Protein AF-A0A2V2CMA3-F1 (afdb_monomer_lite)

pLDDT: mean 91.29, std 12.71, range [35.97, 98.69]

Structure (mmCIF, N/CA/C/O backbone):
data_AF-A0A2V2CMA3-F1
#
_entry.id   AF-A0A2V2CMA3-F1
#
loop_
_atom_site.group_PDB
_atom_site.id
_atom_site.type_symbol
_atom_site.label_atom_id
_atom_site.label_alt_id
_atom_site.label_comp_id
_atom_site.label_asym_id
_atom_site.label_entity_id
_atom_site.label_seq_id
_atom_site.pdbx_PDB_ins_code
_atom_site.Cartn_x
_atom_site.Cartn_y
_atom_site.Cartn_z
_atom_site.occupancy
_atom_site.B_iso_or_equiv
_atom_site.auth_seq_id
_atom_site.auth_comp_id
_atom_site.auth_asym_id
_atom_site.auth_atom_id
_atom_site.pdbx_PDB_model_num
ATOM 1 N N . MET A 1 1 ? 13.079 9.917 -18.002 1.00 59.91 1 MET A N 1
ATOM 2 C CA . MET A 1 1 ? 12.848 8.793 -17.070 1.00 59.91 1 MET A CA 1
ATOM 3 C C . MET A 1 1 ? 13.489 7.551 -17.640 1.00 59.91 1 MET A C 1
ATOM 5 O O . MET A 1 1 ? 13.169 7.196 -18.772 1.00 59.91 1 MET A O 1
ATOM 9 N N . ASP A 1 2 ? 14.393 6.969 -16.861 1.00 85.50 2 ASP A N 1
ATOM 10 C CA . ASP A 1 2 ? 15.091 5.716 -17.139 1.00 85.50 2 ASP A CA 1
ATOM 11 C C . ASP A 1 2 ? 14.110 4.570 -17.484 1.00 85.50 2 ASP A C 1
ATOM 13 O O . ASP A 1 2 ? 12.994 4.502 -16.957 1.00 85.50 2 ASP A O 1
ATOM 17 N N . ALA A 1 3 ? 14.497 3.700 -18.421 1.00 89.69 3 ALA A N 1
ATOM 18 C CA . ALA A 1 3 ? 13.660 2.609 -18.916 1.00 89.69 3 ALA A CA 1
ATOM 19 C C . ALA A 1 3 ? 13.357 1.574 -17.821 1.00 89.69 3 ALA A C 1
ATOM 21 O O . ALA A 1 3 ? 12.251 1.026 -17.794 1.00 89.69 3 ALA A O 1
ATOM 22 N N . ALA A 1 4 ? 14.296 1.351 -16.895 1.00 91.94 4 ALA A N 1
ATOM 23 C CA . ALA A 1 4 ? 14.094 0.445 -15.770 1.00 91.94 4 ALA A CA 1
ATOM 24 C C . ALA A 1 4 ? 13.038 0.989 -14.794 1.00 91.94 4 ALA A C 1
ATOM 26 O O . ALA A 1 4 ? 12.126 0.255 -14.411 1.00 91.94 4 ALA A O 1
ATOM 27 N N . LEU A 1 5 ? 13.074 2.291 -14.484 1.00 93.94 5 LEU A N 1
ATOM 28 C CA . LEU A 1 5 ? 12.071 2.937 -13.626 1.00 93.94 5 LEU A CA 1
ATOM 29 C C . LEU A 1 5 ? 10.654 2.886 -14.214 1.00 93.94 5 LEU A C 1
ATOM 31 O O . LEU A 1 5 ? 9.715 2.540 -13.500 1.00 93.94 5 LEU A O 1
ATOM 35 N N . LYS A 1 6 ? 10.485 3.143 -15.520 1.00 94.56 6 LYS A N 1
ATOM 36 C CA . LYS A 1 6 ? 9.168 3.010 -16.189 1.00 94.56 6 LYS A CA 1
ATOM 37 C C . LYS A 1 6 ? 8.606 1.594 -16.098 1.00 94.56 6 LYS A C 1
ATOM 39 O O . LYS A 1 6 ? 7.398 1.371 -16.096 1.00 94.56 6 LYS A O 1
ATOM 44 N N . LEU A 1 7 ? 9.489 0.610 -16.096 1.00 93.31 7 LEU A N 1
ATOM 45 C CA . LEU A 1 7 ? 9.102 -0.781 -16.019 1.00 93.31 7 LEU A CA 1
ATOM 46 C C . LEU A 1 7 ? 8.792 -1.195 -14.578 1.00 93.31 7 LEU A C 1
ATOM 48 O O . LEU A 1 7 ? 7.821 -1.919 -14.363 1.00 93.31 7 LEU A O 1
ATOM 52 N N . ALA A 1 8 ? 9.533 -0.675 -13.599 1.00 95.69 8 ALA A N 1
ATOM 53 C CA . ALA A 1 8 ? 9.187 -0.817 -12.190 1.00 95.69 8 ALA A CA 1
ATOM 54 C C . ALA A 1 8 ? 7.796 -0.238 -11.893 1.00 95.69 8 ALA A C 1
ATOM 56 O O . ALA A 1 8 ? 6.985 -0.906 -11.258 1.00 95.69 8 ALA A O 1
ATOM 57 N N . GLU A 1 9 ? 7.475 0.937 -12.442 1.00 96.19 9 GLU A N 1
ATOM 58 C CA . GLU A 1 9 ? 6.148 1.556 -12.344 1.00 96.19 9 GLU A CA 1
ATOM 59 C C . GLU A 1 9 ? 5.036 0.627 -12.856 1.00 96.19 9 GLU A C 1
ATOM 61 O O . GLU A 1 9 ? 4.064 0.369 -12.146 1.00 96.19 9 GLU A O 1
ATOM 66 N N . ARG A 1 10 ? 5.208 0.031 -14.045 1.00 96.81 10 ARG A N 1
ATOM 67 C CA . ARG A 1 10 ? 4.241 -0.932 -14.608 1.00 96.81 10 ARG A CA 1
ATOM 68 C C . ARG A 1 10 ? 4.086 -2.190 -13.754 1.00 96.81 10 ARG A C 1
ATOM 70 O O . ARG A 1 10 ? 2.974 -2.681 -13.579 1.00 96.81 10 ARG A O 1
ATOM 77 N N . VAL A 1 11 ? 5.190 -2.722 -13.231 1.00 97.06 11 VAL A N 1
ATOM 78 C CA . VAL A 1 11 ? 5.167 -3.912 -12.365 1.00 97.06 11 VAL A CA 1
ATOM 79 C C . VAL A 1 11 ? 4.456 -3.607 -11.047 1.00 97.06 11 VAL A C 1
ATOM 81 O O . VAL A 1 11 ? 3.652 -4.419 -10.596 1.00 97.06 11 VAL A O 1
ATOM 84 N N . ILE A 1 12 ? 4.707 -2.443 -10.447 1.00 97.69 12 ILE A N 1
ATOM 85 C CA . ILE A 1 12 ? 4.024 -2.003 -9.225 1.00 97.69 12 ILE A CA 1
ATOM 86 C C . ILE A 1 12 ? 2.529 -1.809 -9.486 1.00 97.69 12 ILE A C 1
ATOM 88 O O . ILE A 1 12 ? 1.720 -2.296 -8.703 1.00 97.69 12 ILE A O 1
ATOM 92 N N . ALA A 1 13 ? 2.147 -1.198 -10.611 1.00 97.69 13 ALA A N 1
ATOM 93 C CA . ALA A 1 13 ? 0.742 -1.066 -10.992 1.00 97.69 13 ALA A CA 1
ATOM 94 C C . ALA A 1 13 ? 0.045 -2.436 -11.108 1.00 97.69 13 ALA A C 1
ATOM 96 O O . ALA A 1 13 ? -1.044 -2.621 -10.569 1.00 97.69 13 ALA A O 1
ATOM 97 N N . TYR A 1 14 ? 0.695 -3.427 -11.729 1.00 97.94 14 TYR A N 1
ATOM 98 C CA . TYR A 1 14 ? 0.174 -4.797 -11.782 1.00 97.94 14 TYR A CA 1
ATOM 99 C C . TYR A 1 14 ? 0.050 -5.431 -10.388 1.00 97.94 14 TYR A C 1
ATOM 101 O O . TYR A 1 14 ? -0.976 -6.034 -10.075 1.00 97.94 14 TYR A O 1
ATOM 109 N N . LYS A 1 15 ? 1.065 -5.265 -9.528 1.00 98.12 15 LYS A N 1
ATOM 110 C CA . LYS A 1 15 ? 1.030 -5.752 -8.140 1.00 98.12 15 LYS A CA 1
ATOM 111 C C . LYS A 1 15 ? -0.106 -5.109 -7.336 1.00 98.12 15 LYS A C 1
ATOM 113 O O . LYS A 1 15 ? -0.766 -5.817 -6.588 1.00 98.12 15 LYS A O 1
ATOM 118 N N . ASN A 1 16 ? -0.388 -3.820 -7.533 1.00 98.44 16 ASN A N 1
ATOM 119 C CA . ASN A 1 16 ? -1.513 -3.138 -6.886 1.00 98.44 16 ASN A CA 1
ATOM 120 C C . ASN A 1 16 ? -2.865 -3.733 -7.305 1.00 98.44 16 ASN A C 1
ATOM 122 O O . ASN A 1 16 ? -3.715 -3.975 -6.455 1.00 98.44 16 ASN A O 1
ATOM 126 N N . VAL A 1 17 ? -3.058 -4.025 -8.597 1.00 98.19 17 VAL A N 1
ATOM 127 C CA . VAL A 1 17 ? -4.288 -4.681 -9.080 1.00 98.19 17 VAL A CA 1
ATOM 128 C C . VAL A 1 17 ? -4.416 -6.097 -8.517 1.00 98.19 17 VAL A C 1
ATOM 130 O O . VAL A 1 17 ? -5.487 -6.484 -8.056 1.00 98.19 17 VAL A O 1
ATOM 133 N N . ARG A 1 18 ? -3.321 -6.867 -8.514 1.00 98.38 18 ARG A N 1
ATOM 134 C CA . ARG A 1 18 ? -3.282 -8.211 -7.918 1.00 98.38 18 ARG A CA 1
ATOM 135 C C . ARG A 1 18 ? -3.641 -8.189 -6.439 1.00 98.38 18 ARG A C 1
ATOM 137 O O . ARG A 1 18 ? -4.470 -8.990 -6.025 1.00 98.38 18 ARG A O 1
ATOM 144 N N . PHE A 1 19 ? -3.086 -7.237 -5.693 1.00 98.56 19 PHE A N 1
ATOM 145 C CA . PHE A 1 19 ? -3.380 -7.058 -4.279 1.00 98.56 19 PHE A CA 1
ATOM 146 C C . PHE A 1 19 ? -4.878 -6.854 -4.036 1.00 98.56 19 PHE 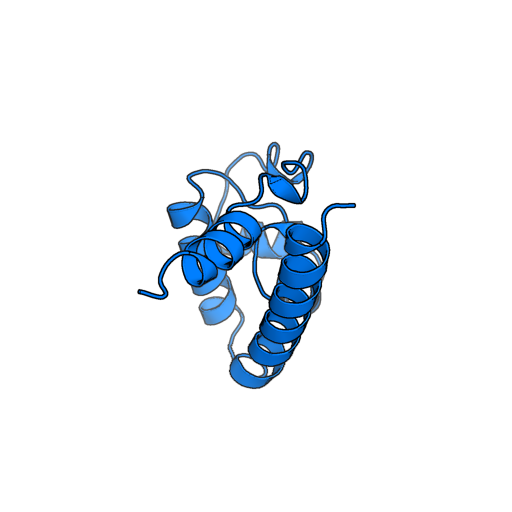A C 1
ATOM 148 O O . PHE A 1 19 ? -5.451 -7.515 -3.181 1.00 98.56 19 PHE A O 1
ATOM 155 N N . ILE A 1 20 ? -5.544 -6.006 -4.830 1.00 98.44 20 ILE A N 1
ATOM 156 C CA . ILE A 1 20 ? -6.996 -5.800 -4.706 1.00 98.44 20 ILE A CA 1
ATOM 157 C C . ILE A 1 20 ? -7.746 -7.121 -4.878 1.00 98.44 20 ILE A C 1
ATOM 159 O O . ILE A 1 20 ? -8.610 -7.436 -4.072 1.00 98.44 20 ILE A O 1
ATOM 163 N N . ILE A 1 21 ? -7.416 -7.906 -5.906 1.00 98.25 21 ILE A N 1
ATOM 164 C CA . ILE A 1 21 ? -8.108 -9.172 -6.190 1.00 98.25 21 ILE A CA 1
ATOM 165 C C . ILE A 1 21 ? -7.899 -10.184 -5.055 1.00 98.25 21 ILE A C 1
ATOM 167 O O . ILE A 1 21 ? -8.845 -10.870 -4.664 1.00 98.25 21 ILE A O 1
ATOM 171 N N . GLU A 1 22 ? -6.673 -10.278 -4.539 1.00 98.38 22 GLU A N 1
ATOM 172 C CA . GLU A 1 22 ? -6.276 -11.238 -3.503 1.00 98.38 22 GLU A CA 1
ATOM 173 C C . GLU A 1 22 ? -6.845 -10.873 -2.123 1.00 98.38 22 GLU A C 1
ATOM 175 O O . GLU A 1 22 ? -7.263 -11.763 -1.389 1.00 98.38 22 GLU A O 1
ATOM 180 N N . HIS A 1 23 ? -6.941 -9.578 -1.812 1.00 98.12 23 HIS A N 1
ATOM 181 C CA . HIS A 1 23 ? -7.332 -9.064 -0.496 1.00 98.12 23 HIS A CA 1
ATOM 182 C C . HIS A 1 23 ? -8.737 -8.434 -0.472 1.00 98.12 23 HIS A C 1
ATOM 184 O O . HIS A 1 23 ? -9.120 -7.796 0.510 1.00 98.12 23 HIS A O 1
ATOM 190 N N . GLN A 1 24 ? -9.543 -8.597 -1.531 1.00 97.62 24 GLN A N 1
ATOM 191 C CA . GLN A 1 24 ? -10.864 -7.950 -1.621 1.00 97.62 24 GLN A CA 1
ATOM 192 C C . GLN A 1 24 ? -11.814 -8.318 -0.473 1.00 97.62 24 GLN A C 1
ATOM 194 O O . GLN A 1 24 ? -12.653 -7.509 -0.081 1.00 97.62 24 GLN A O 1
ATOM 199 N N . ASN A 1 25 ? -11.655 -9.525 0.073 1.00 98.00 25 ASN A N 1
ATOM 200 C CA . ASN A 1 25 ? -12.480 -10.073 1.147 1.00 98.00 25 ASN A CA 1
ATOM 201 C C . ASN A 1 25 ? -11.785 -10.035 2.514 1.00 98.00 25 ASN A C 1
ATOM 203 O O . ASN A 1 25 ? -12.358 -10.511 3.492 1.00 98.00 25 ASN A O 1
ATOM 207 N N . ASP A 1 26 ? -10.575 -9.478 2.594 1.00 98.56 26 ASP A N 1
ATOM 208 C CA . ASP A 1 26 ? -9.860 -9.367 3.861 1.00 98.56 26 ASP A CA 1
ATOM 209 C C . ASP A 1 26 ? -10.609 -8.436 4.814 1.00 98.56 26 ASP A C 1
ATOM 211 O O . ASP A 1 26 ? -11.209 -7.432 4.406 1.00 98.56 26 ASP A O 1
ATOM 215 N N . THR A 1 27 ? -10.562 -8.757 6.103 1.00 98.50 27 THR A N 1
ATOM 216 C CA . THR A 1 27 ? -11.064 -7.885 7.163 1.00 98.50 27 THR A CA 1
ATOM 217 C C . THR A 1 27 ? -10.135 -6.690 7.371 1.00 98.50 27 THR A C 1
ATOM 219 O O . THR A 1 27 ? -8.971 -6.690 6.964 1.00 98.50 27 THR A O 1
ATOM 222 N N . LEU A 1 28 ? -10.632 -5.656 8.057 1.00 98.44 28 LEU A N 1
ATOM 223 C CA . LEU A 1 28 ? -9.791 -4.521 8.444 1.00 98.44 28 LEU A CA 1
ATOM 224 C C . LEU A 1 28 ? -8.620 -4.963 9.338 1.00 98.44 28 LEU A C 1
ATOM 226 O O . LEU A 1 28 ? -7.525 -4.426 9.201 1.00 98.44 28 LEU A O 1
ATOM 230 N N . ASP A 1 29 ? -8.789 -5.981 10.181 1.00 98.38 29 ASP A N 1
ATOM 231 C CA . ASP A 1 29 ? -7.700 -6.505 11.017 1.00 98.38 29 ASP A CA 1
ATOM 232 C C . ASP A 1 29 ? -6.602 -7.171 10.178 1.00 98.38 29 ASP A C 1
ATOM 234 O O . ASP A 1 29 ? -5.415 -6.951 10.421 1.00 98.38 29 ASP A O 1
ATOM 238 N N . GLN A 1 30 ? -6.975 -7.930 9.141 1.00 98.69 30 GLN A N 1
ATOM 239 C CA . GLN A 1 30 ? -6.013 -8.543 8.219 1.00 98.69 30 GLN A CA 1
ATOM 240 C C . GLN A 1 30 ? -5.240 -7.484 7.424 1.00 98.69 30 GLN A C 1
ATOM 242 O O . GLN A 1 30 ? -4.014 -7.557 7.323 1.00 98.69 30 GLN A O 1
ATOM 247 N N . LEU A 1 31 ? -5.932 -6.453 6.929 1.00 98.62 31 LEU A N 1
ATOM 248 C CA . LEU A 1 31 ? -5.293 -5.327 6.242 1.00 98.62 31 LEU A CA 1
ATOM 249 C C . LEU A 1 31 ? -4.398 -4.507 7.187 1.00 98.62 31 LEU A C 1
ATOM 251 O O . LEU A 1 31 ? -3.329 -4.053 6.779 1.00 98.62 31 LEU A O 1
ATOM 255 N N . SER A 1 32 ? -4.789 -4.363 8.456 1.00 98.31 32 SER A N 1
ATOM 256 C CA . SER A 1 32 ? -3.970 -3.712 9.489 1.00 98.31 32 SER A CA 1
ATOM 257 C C . SER A 1 32 ? -2.700 -4.507 9.775 1.00 98.31 32 SER A C 1
ATOM 259 O O . SER A 1 32 ? -1.622 -3.927 9.856 1.00 98.31 32 SER A O 1
ATOM 261 N N . ALA A 1 33 ? -2.801 -5.836 9.871 1.00 98.50 33 ALA A N 1
ATOM 262 C CA . ALA A 1 33 ? -1.651 -6.714 10.065 1.00 98.50 33 ALA A CA 1
ATOM 263 C C . ALA A 1 33 ? -0.687 -6.676 8.867 1.00 98.50 33 ALA A C 1
ATOM 265 O O . ALA A 1 33 ? 0.530 -6.633 9.054 1.00 98.50 33 ALA A O 1
ATOM 266 N N . TYR A 1 34 ? -1.216 -6.634 7.639 1.00 98.44 34 TYR A N 1
A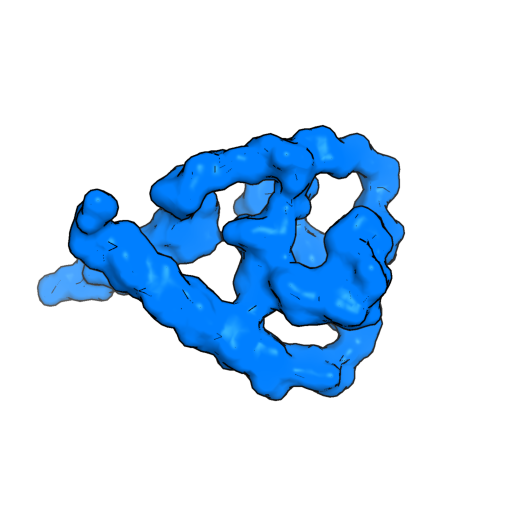TOM 267 C CA . TYR A 1 34 ? -0.408 -6.419 6.438 1.00 98.44 34 TYR A CA 1
ATOM 268 C C . TYR A 1 34 ? 0.345 -5.082 6.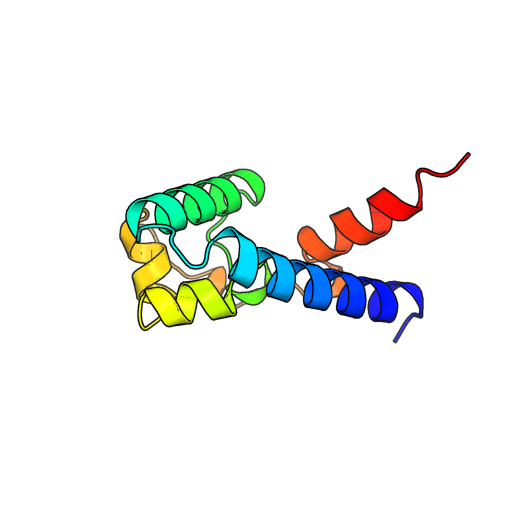496 1.00 98.44 34 TYR A C 1
ATOM 270 O O . TYR A 1 34 ? 1.559 -5.044 6.293 1.00 98.44 34 TYR A O 1
ATOM 278 N N . LEU A 1 35 ? -0.353 -3.993 6.833 1.00 97.31 35 LEU A N 1
ATOM 279 C CA . LEU A 1 35 ? 0.249 -2.664 6.902 1.00 97.31 35 LEU A CA 1
ATOM 280 C C . LEU A 1 35 ? 1.282 -2.543 8.038 1.00 97.31 35 LEU A C 1
ATOM 282 O O . LEU A 1 35 ? 2.314 -1.896 7.851 1.00 97.31 35 LEU A O 1
ATOM 286 N N . ALA A 1 36 ? 1.052 -3.210 9.173 1.00 97.69 36 ALA A N 1
ATOM 287 C CA . ALA A 1 36 ? 2.020 -3.322 10.262 1.00 97.69 36 ALA A CA 1
ATOM 288 C C . ALA A 1 36 ? 3.308 -4.014 9.802 1.00 97.69 36 ALA A C 1
ATOM 290 O O . ALA A 1 36 ? 4.398 -3.485 10.008 1.00 97.69 36 ALA A O 1
ATOM 291 N N . LYS A 1 37 ? 3.190 -5.128 9.071 1.00 98.12 37 LYS A N 1
ATOM 292 C CA . LYS A 1 37 ? 4.347 -5.815 8.488 1.00 98.12 37 LYS A CA 1
ATOM 293 C C . LYS A 1 37 ? 5.121 -4.915 7.516 1.00 98.12 37 LYS A C 1
ATOM 295 O O . LYS A 1 37 ? 6.347 -4.901 7.547 1.00 98.12 37 LYS A O 1
ATOM 300 N N . CYS A 1 38 ? 4.430 -4.131 6.685 1.00 97.12 38 CYS A N 1
ATOM 301 C CA . CYS A 1 38 ? 5.093 -3.155 5.817 1.00 97.12 38 CYS A CA 1
ATOM 302 C C . CYS A 1 38 ? 5.856 -2.091 6.619 1.00 97.12 38 CYS A C 1
ATOM 304 O O . CYS A 1 38 ? 6.964 -1.727 6.236 1.00 97.12 38 CYS A O 1
ATOM 306 N N . MET A 1 39 ? 5.288 -1.596 7.726 1.00 95.06 39 MET A N 1
ATOM 307 C CA . MET A 1 39 ? 5.975 -0.651 8.615 1.00 95.06 39 MET A CA 1
ATOM 308 C C . MET A 1 39 ? 7.252 -1.265 9.202 1.00 95.06 39 MET A C 1
ATOM 310 O O . MET A 1 39 ? 8.288 -0.602 9.198 1.00 95.06 39 MET A O 1
ATOM 314 N N . ASP A 1 40 ? 7.196 -2.522 9.648 1.00 95.88 40 ASP A N 1
ATOM 315 C CA . ASP A 1 40 ? 8.356 -3.237 10.193 1.00 95.88 40 ASP A CA 1
ATOM 316 C C . ASP A 1 40 ? 9.459 -3.418 9.137 1.00 95.88 40 ASP A C 1
ATOM 318 O O . ASP A 1 40 ? 10.629 -3.147 9.405 1.00 95.88 40 ASP A O 1
ATOM 322 N N . GLU A 1 41 ? 9.095 -3.805 7.910 1.00 95.81 41 GLU A N 1
ATOM 323 C CA . GLU A 1 41 ? 10.037 -3.966 6.790 1.00 95.81 41 GLU A CA 1
ATOM 324 C C . GLU A 1 41 ? 10.677 -2.643 6.343 1.00 95.81 41 GLU A C 1
ATOM 326 O O . GLU A 1 41 ? 11.804 -2.627 5.842 1.00 95.81 41 GLU A O 1
ATOM 331 N N . LEU A 1 42 ? 9.956 -1.533 6.503 1.00 93.69 42 LEU A N 1
ATOM 332 C CA . LEU A 1 42 ? 10.418 -0.194 6.153 1.00 93.69 42 LEU A CA 1
ATOM 333 C C . LEU A 1 42 ? 11.156 0.504 7.307 1.00 93.69 42 LEU A C 1
ATOM 335 O O . LEU A 1 42 ? 11.851 1.488 7.065 1.00 93.69 42 LEU A O 1
ATOM 339 N N . GLY A 1 43 ? 10.980 0.063 8.555 1.00 92.75 43 GLY A N 1
ATOM 340 C CA . GLY A 1 43 ? 11.567 0.679 9.752 1.00 92.75 43 GLY A CA 1
ATOM 341 C C . GLY A 1 43 ? 11.011 2.067 10.111 1.00 92.75 43 GLY A C 1
ATOM 342 O O . GLY A 1 43 ? 11.575 2.761 10.956 1.00 92.75 43 GLY A O 1
ATOM 343 N N . HIS A 1 44 ? 9.926 2.503 9.466 1.00 91.94 44 HIS A N 1
ATOM 344 C CA . HIS A 1 44 ? 9.285 3.802 9.687 1.00 91.94 44 HIS A CA 1
ATOM 345 C C . HIS A 1 44 ? 7.827 3.775 9.217 1.00 91.94 44 HIS A C 1
ATOM 347 O O . HIS A 1 44 ? 7.409 2.860 8.509 1.00 91.94 44 HIS A O 1
ATOM 353 N N . ALA A 1 45 ? 7.040 4.784 9.609 1.00 93.06 45 ALA A N 1
ATOM 354 C CA . ALA A 1 45 ? 5.636 4.838 9.222 1.00 93.06 45 ALA A CA 1
ATOM 355 C C . ALA A 1 45 ? 5.495 5.043 7.706 1.00 93.06 45 ALA A C 1
ATOM 357 O O . ALA A 1 45 ? 5.957 6.079 7.209 1.00 93.06 45 ALA A O 1
ATOM 358 N N . PRO A 1 46 ? 4.847 4.104 6.993 1.00 94.62 46 PRO A N 1
ATOM 359 C CA . PRO A 1 46 ? 4.825 4.119 5.543 1.00 94.62 46 PRO A CA 1
ATOM 360 C C . PRO A 1 46 ? 3.971 5.262 5.007 1.00 94.62 46 PRO A C 1
ATOM 362 O O . PRO A 1 46 ? 2.882 5.562 5.517 1.00 94.62 46 PRO A O 1
ATOM 365 N N . ALA A 1 47 ? 4.422 5.865 3.913 1.00 95.12 47 ALA A N 1
ATOM 366 C CA . ALA A 1 47 ? 3.521 6.576 3.027 1.00 95.12 47 ALA A CA 1
ATOM 367 C C . ALA A 1 47 ? 2.706 5.587 2.184 1.00 95.12 47 ALA A C 1
ATOM 369 O O . ALA A 1 47 ? 3.167 4.500 1.837 1.00 95.12 47 ALA A O 1
ATOM 370 N N . LYS A 1 48 ? 1.509 6.008 1.765 1.00 95.19 48 LYS A N 1
ATOM 371 C CA . LYS A 1 48 ? 0.618 5.213 0.906 1.00 95.19 48 LYS A CA 1
ATOM 372 C C . LYS A 1 48 ? 1.324 4.641 -0.328 1.00 95.19 48 LYS A C 1
ATOM 374 O O . LYS A 1 48 ? 1.102 3.501 -0.711 1.00 95.19 48 LYS A O 1
ATOM 379 N N . CYS A 1 49 ? 2.195 5.435 -0.945 1.00 95.44 49 CYS A N 1
ATOM 380 C CA . CYS A 1 49 ? 2.896 5.084 -2.177 1.00 95.44 49 CYS A CA 1
ATOM 381 C C . CYS A 1 49 ? 4.118 4.168 -1.984 1.00 95.44 49 CYS A C 1
ATOM 383 O O . CYS A 1 49 ? 4.779 3.836 -2.970 1.00 95.44 49 CYS A O 1
ATOM 385 N N . GLU A 1 50 ? 4.425 3.784 -0.745 1.00 96.44 50 GLU A N 1
ATOM 386 C CA . GLU A 1 50 ? 5.466 2.814 -0.389 1.00 96.44 50 GLU A CA 1
ATOM 387 C C . GLU A 1 50 ? 4.896 1.417 -0.124 1.00 96.44 50 GLU A C 1
ATOM 389 O O . GLU A 1 50 ? 5.658 0.472 0.053 1.00 96.44 50 GLU A O 1
ATOM 394 N N . VAL A 1 51 ? 3.567 1.273 -0.118 1.00 97.69 51 VAL A N 1
ATOM 395 C CA . VAL A 1 51 ? 2.860 0.025 0.188 1.00 97.69 51 VAL A CA 1
ATOM 396 C C . VAL A 1 51 ? 2.115 -0.452 -1.056 1.00 97.69 51 VAL A C 1
ATOM 398 O O . VAL A 1 51 ? 1.372 0.305 -1.686 1.00 97.69 51 VAL A O 1
ATOM 401 N N . ILE A 1 52 ? 2.293 -1.726 -1.415 1.00 98.50 52 ILE A N 1
ATOM 402 C CA . ILE A 1 52 ? 1.499 -2.342 -2.483 1.00 98.50 52 ILE A CA 1
ATOM 403 C C . ILE A 1 52 ? 0.040 -2.414 -2.027 1.00 98.50 52 ILE A C 1
ATOM 40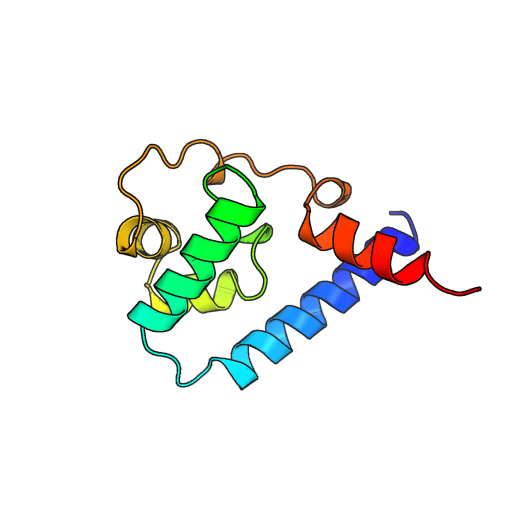5 O O . ILE A 1 52 ? -0.258 -2.857 -0.926 1.00 98.50 52 ILE A O 1
ATOM 409 N N . GLY A 1 53 ? -0.875 -1.940 -2.869 1.00 98.19 53 GLY A N 1
ATOM 410 C CA . GLY A 1 53 ? -2.286 -1.823 -2.509 1.00 98.19 53 GLY A CA 1
ATOM 411 C C . GLY A 1 53 ? -2.611 -0.627 -1.613 1.00 98.19 53 GLY A C 1
ATOM 412 O O . GLY A 1 53 ? -3.732 -0.549 -1.121 1.00 98.19 53 GLY A O 1
ATOM 413 N N . GLY A 1 54 ? -1.688 0.324 -1.421 1.00 97.88 54 GLY A N 1
ATOM 414 C CA . GLY A 1 54 ? -1.900 1.486 -0.553 1.00 97.88 54 GLY A CA 1
ATOM 415 C C . GLY A 1 54 ? -3.189 2.269 -0.845 1.00 97.88 54 GLY A C 1
ATOM 416 O O . GLY A 1 54 ? -3.909 2.612 0.088 1.00 97.88 54 GLY A O 1
ATOM 417 N N . ASP A 1 55 ? -3.535 2.494 -2.119 1.00 97.94 55 ASP A N 1
ATOM 418 C CA . ASP A 1 55 ? -4.800 3.150 -2.502 1.00 97.94 55 ASP A CA 1
ATOM 419 C C . ASP A 1 55 ? -6.038 2.336 -2.102 1.00 97.94 55 ASP A C 1
ATOM 421 O O . ASP A 1 55 ? -7.043 2.893 -1.667 1.00 97.94 55 ASP A O 1
ATOM 425 N N . TYR A 1 56 ? -5.964 1.009 -2.209 1.00 98.50 56 TYR A N 1
ATOM 426 C CA . TYR A 1 56 ? -7.055 0.130 -1.802 1.00 98.50 56 TYR A CA 1
ATOM 427 C C . TYR A 1 56 ? -7.213 0.086 -0.282 1.00 98.50 56 TYR A C 1
ATOM 429 O O . TYR A 1 56 ? -8.329 0.127 0.227 1.00 98.50 56 TYR A O 1
ATOM 437 N N . ILE A 1 57 ? -6.102 0.048 0.451 1.00 98.44 57 ILE A N 1
ATOM 438 C CA . ILE A 1 57 ? -6.115 0.104 1.913 1.00 98.44 57 ILE A CA 1
ATOM 439 C C . ILE A 1 57 ? -6.686 1.447 2.376 1.00 98.44 57 ILE A C 1
ATOM 441 O O . ILE A 1 57 ? -7.573 1.461 3.220 1.00 98.44 57 ILE A O 1
ATOM 445 N N . GLU A 1 58 ? -6.259 2.569 1.790 1.00 98.00 58 GLU A N 1
ATOM 446 C CA . GLU A 1 58 ? -6.863 3.877 2.074 1.00 98.00 58 GLU A CA 1
ATOM 447 C C . GLU A 1 58 ? -8.377 3.859 1.840 1.00 98.00 58 GLU A C 1
ATOM 449 O O . GLU A 1 58 ? -9.126 4.294 2.711 1.00 98.00 58 GLU A O 1
ATOM 454 N N . TYR A 1 59 ? -8.826 3.295 0.716 1.00 98.19 59 TYR A N 1
ATOM 455 C CA . TYR A 1 59 ? -10.248 3.140 0.418 1.00 98.19 59 TYR A CA 1
ATOM 456 C C . TYR A 1 59 ? -10.991 2.308 1.478 1.00 98.19 59 TYR A C 1
ATOM 458 O O . TYR A 1 59 ? -12.084 2.683 1.887 1.00 98.19 59 TYR A O 1
ATOM 466 N N . ARG A 1 60 ? -10.407 1.204 1.965 1.00 98.44 60 ARG A N 1
ATOM 467 C CA . ARG A 1 60 ? -11.034 0.337 2.982 1.00 98.44 60 ARG A CA 1
ATOM 468 C C . ARG A 1 60 ? -11.140 0.989 4.368 1.00 98.44 60 ARG A C 1
ATOM 470 O O . ARG A 1 60 ? -12.003 0.579 5.137 1.00 98.44 60 ARG A O 1
ATOM 477 N N . PHE A 1 61 ? -10.284 1.962 4.683 1.00 98.25 61 PHE A N 1
ATOM 478 C CA . PHE A 1 61 ? -10.229 2.656 5.981 1.00 98.25 61 PHE A CA 1
ATOM 479 C C . PHE A 1 61 ? -10.740 4.109 5.934 1.00 98.25 61 PHE A C 1
ATOM 481 O O . PHE A 1 61 ? -10.567 4.853 6.905 1.00 98.25 61 PHE A O 1
ATOM 488 N N . ASP A 1 62 ? -11.311 4.544 4.809 1.00 97.81 62 ASP A N 1
ATOM 489 C CA . ASP A 1 62 ? -11.719 5.924 4.483 1.00 97.81 62 ASP A CA 1
ATOM 490 C C . ASP A 1 62 ? -10.590 6.974 4.437 1.00 97.81 62 ASP A C 1
ATOM 492 O O . ASP A 1 62 ? -10.766 8.058 3.880 1.00 97.81 62 ASP A O 1
ATOM 496 N N . SER A 1 63 ? -9.419 6.699 5.018 1.00 96.06 63 SER A N 1
ATOM 497 C CA . SER A 1 63 ? -8.221 7.531 4.888 1.00 96.06 63 SER A CA 1
ATOM 498 C C . SER A 1 63 ? -6.948 6.757 5.237 1.00 96.06 63 SER A C 1
ATOM 500 O O . SER A 1 63 ? -6.958 5.859 6.083 1.00 96.06 63 SER A O 1
ATOM 502 N N . TRP A 1 64 ? -5.806 7.167 4.671 1.00 95.94 64 TRP A N 1
ATOM 503 C CA . TRP A 1 64 ? -4.506 6.603 5.058 1.00 95.94 64 TRP A CA 1
ATOM 504 C C . TRP A 1 64 ? -4.172 6.820 6.542 1.00 95.94 64 TRP A C 1
ATOM 506 O O . TRP A 1 64 ? -3.537 5.981 7.179 1.00 95.94 64 TRP A O 1
ATOM 516 N N . VAL A 1 65 ? -4.618 7.940 7.123 1.00 93.94 65 VAL A N 1
ATOM 517 C CA . VAL A 1 65 ? -4.409 8.220 8.551 1.00 93.94 65 VAL A CA 1
ATOM 518 C C . VAL A 1 65 ? -5.153 7.199 9.408 1.00 93.94 65 VAL A C 1
ATOM 520 O O . VAL A 1 65 ? -4.556 6.666 10.339 1.00 93.94 65 VAL A O 1
ATOM 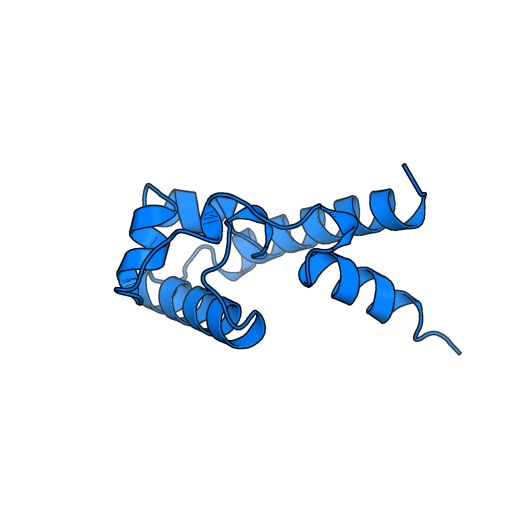523 N N . ASN A 1 66 ? -6.407 6.878 9.081 1.00 95.81 66 ASN A N 1
ATOM 524 C CA . ASN A 1 66 ? -7.167 5.844 9.788 1.00 95.81 66 ASN A CA 1
ATOM 525 C C . ASN A 1 66 ? -6.516 4.464 9.650 1.00 95.81 66 ASN A C 1
ATOM 527 O O . ASN A 1 66 ? -6.420 3.746 10.642 1.00 95.81 66 ASN A O 1
ATOM 531 N N . ALA A 1 67 ? -6.009 4.128 8.458 1.00 96.94 67 ALA A N 1
ATOM 532 C CA . ALA A 1 67 ? -5.286 2.877 8.231 1.00 96.94 67 ALA A CA 1
ATOM 533 C C . ALA A 1 67 ? -4.031 2.759 9.113 1.00 96.94 67 ALA A C 1
ATOM 535 O O . ALA A 1 67 ? -3.786 1.714 9.698 1.00 96.94 67 ALA A O 1
ATOM 536 N N . LEU A 1 68 ? -3.247 3.831 9.277 1.00 95.31 68 LEU A N 1
ATOM 537 C CA . LEU A 1 68 ? -2.105 3.814 10.201 1.00 95.31 68 LEU A CA 1
ATOM 538 C C . LEU A 1 68 ? -2.545 3.736 11.670 1.00 95.31 68 LEU A C 1
ATOM 540 O O . LEU A 1 68 ? -1.894 3.083 12.483 1.00 95.31 68 LEU A O 1
ATOM 544 N N . ARG A 1 69 ? -3.652 4.397 12.025 1.00 94.88 69 ARG A N 1
ATOM 545 C CA . ARG A 1 69 ? -4.184 4.416 13.397 1.00 94.88 69 ARG A CA 1
ATOM 546 C C . ARG A 1 69 ? -4.795 3.092 13.841 1.00 94.88 69 ARG A C 1
ATOM 548 O O . ARG A 1 69 ? -4.977 2.920 15.042 1.00 94.88 69 ARG A O 1
ATOM 555 N N . SER A 1 70 ? -5.079 2.166 12.928 1.00 96.50 70 SER A N 1
ATOM 556 C CA . SER A 1 70 ? -5.619 0.855 13.297 1.00 96.50 70 SER A CA 1
ATOM 557 C C . SER A 1 70 ? -4.615 -0.025 14.049 1.00 96.50 70 SER A C 1
ATOM 559 O O . SER A 1 70 ? -5.026 -0.910 14.792 1.00 96.50 70 SER A O 1
ATOM 561 N N . PHE A 1 71 ? -3.310 0.231 13.902 1.00 94.75 71 PHE A N 1
ATOM 562 C CA . PHE A 1 71 ? -2.257 -0.551 14.559 1.00 94.75 71 PHE A CA 1
ATOM 563 C C . PHE A 1 71 ? -1.142 0.297 15.189 1.00 94.75 71 PHE A C 1
ATOM 565 O O . PHE A 1 71 ? -0.341 -0.229 15.962 1.00 94.75 71 PHE 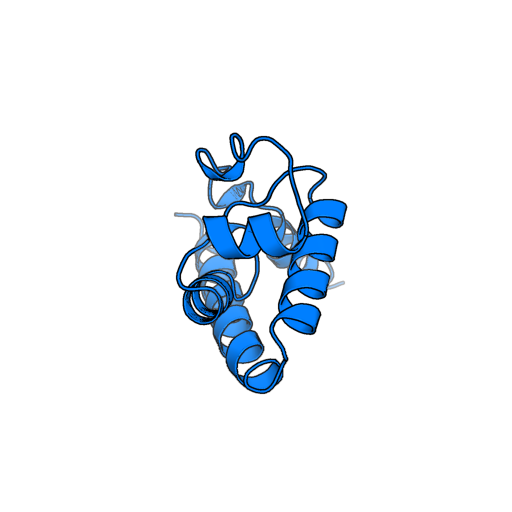A O 1
ATOM 572 N N . TRP A 1 72 ? -1.060 1.601 14.888 1.00 91.50 72 TRP A N 1
ATOM 573 C CA . TRP A 1 72 ? 0.058 2.438 15.317 1.00 91.50 72 TRP A CA 1
ATOM 574 C C . TRP A 1 72 ? -0.342 3.816 15.863 1.00 91.50 72 TRP A C 1
ATOM 576 O O . TRP A 1 72 ? -1.022 4.628 15.230 1.00 91.50 72 TRP A O 1
ATOM 586 N N . ASN A 1 73 ? 0.196 4.135 17.045 1.00 89.12 73 ASN A N 1
ATOM 587 C CA . ASN A 1 73 ? -0.107 5.366 17.782 1.00 89.12 73 ASN A CA 1
ATOM 588 C C . ASN A 1 73 ? 0.980 6.455 17.689 1.00 89.12 73 ASN A C 1
ATOM 590 O O . ASN A 1 73 ? 0.845 7.507 18.312 1.00 89.12 73 ASN A O 1
ATOM 594 N N . GLY A 1 74 ? 2.039 6.257 16.899 1.00 86.00 74 GLY A N 1
ATOM 595 C CA . GLY A 1 74 ? 3.137 7.224 16.768 1.00 86.00 74 GLY A CA 1
ATOM 596 C C . GLY A 1 74 ? 2.842 8.442 15.872 1.00 86.00 74 GLY A C 1
ATOM 597 O O . GLY A 1 74 ? 1.700 8.730 15.498 1.00 86.00 74 GLY A O 1
ATOM 598 N N . LYS A 1 75 ? 3.897 9.216 15.567 1.00 78.62 75 LYS A N 1
ATOM 599 C CA . LYS A 1 75 ? 3.835 10.442 14.746 1.00 78.62 75 LYS A CA 1
ATOM 600 C C . LYS A 1 75 ? 3.918 10.117 13.254 1.00 78.62 75 LYS A C 1
ATOM 602 O O . LYS A 1 75 ? 5.001 9.798 12.782 1.00 78.62 75 LYS A O 1
ATOM 607 N N . THR A 1 76 ? 2.854 10.337 12.483 1.00 69.19 76 THR A N 1
ATOM 608 C CA . THR A 1 76 ? 2.767 10.103 11.019 1.00 69.19 76 THR A CA 1
ATOM 609 C C . THR A 1 76 ? 3.611 11.081 10.163 1.00 69.19 76 THR A C 1
ATOM 611 O O . THR A 1 76 ? 3.174 11.533 9.109 1.00 69.19 76 THR A O 1
ATOM 614 N N . GLY A 1 77 ? 4.775 11.531 10.641 1.00 63.19 77 GLY A N 1
ATOM 615 C CA . GLY A 1 77 ? 5.581 12.568 9.984 1.00 63.19 77 GLY A CA 1
ATOM 616 C C . GLY A 1 77 ? 6.228 12.100 8.679 1.00 63.19 77 GLY A C 1
ATOM 617 O O . GLY A 1 77 ? 6.227 12.845 7.704 1.00 63.19 77 GLY A O 1
ATOM 618 N N . THR A 1 78 ? 6.720 10.859 8.638 1.00 61.12 78 THR A N 1
ATOM 619 C CA . THR A 1 78 ? 7.383 10.272 7.459 1.00 61.12 78 THR A CA 1
ATOM 620 C C . THR A 1 78 ? 6.410 9.992 6.320 1.00 61.12 78 THR A C 1
ATOM 622 O O . THR A 1 78 ? 6.734 10.250 5.167 1.00 61.12 78 THR A O 1
ATOM 625 N N . SER A 1 79 ? 5.167 9.611 6.631 1.00 67.38 79 SER A N 1
ATOM 626 C CA . SER A 1 79 ? 4.137 9.370 5.615 1.00 67.38 79 SER A CA 1
ATOM 627 C C . SER A 1 79 ? 3.762 10.623 4.808 1.00 67.38 79 SER A C 1
ATOM 629 O O . SER A 1 79 ? 3.115 10.505 3.770 1.00 67.38 79 SER A O 1
ATOM 631 N N . LYS A 1 80 ? 4.124 11.827 5.285 1.00 72.75 80 LYS A N 1
ATOM 632 C CA . LYS A 1 80 ? 3.874 13.101 4.588 1.00 72.75 80 LYS A CA 1
ATOM 633 C C . LYS A 1 80 ? 4.942 13.439 3.549 1.00 72.75 80 LYS A C 1
ATOM 635 O O . LYS A 1 80 ? 4.622 14.117 2.580 1.00 72.75 80 LYS A O 1
ATOM 640 N N . ASN A 1 81 ? 6.168 12.952 3.740 1.00 84.06 81 ASN A N 1
ATOM 641 C CA . ASN A 1 81 ? 7.309 13.218 2.866 1.00 84.06 81 ASN A CA 1
ATOM 642 C C . ASN A 1 81 ? 7.937 11.885 2.431 1.00 84.06 81 ASN A C 1
ATOM 644 O O . ASN A 1 81 ? 9.010 11.534 2.925 1.00 84.06 81 ASN A O 1
ATOM 648 N N . PRO A 1 82 ? 7.263 11.124 1.548 1.00 87.38 82 PRO A N 1
ATOM 649 C CA . PRO A 1 82 ? 7.810 9.872 1.052 1.00 87.38 82 PRO A CA 1
ATOM 650 C C . PRO A 1 82 ? 9.113 10.097 0.277 1.00 87.38 82 PRO A C 1
ATOM 652 O O . PRO A 1 82 ? 9.266 11.145 -0.365 1.00 87.38 82 PRO A O 1
ATOM 655 N N . PRO A 1 83 ? 10.005 9.095 0.239 1.00 90.88 83 PRO A N 1
ATOM 656 C CA . PRO A 1 83 ? 11.148 9.111 -0.659 1.00 90.88 83 PRO A CA 1
ATOM 657 C C . PRO A 1 83 ? 10.704 9.231 -2.124 1.00 90.88 83 PRO A C 1
ATOM 659 O O . PRO A 1 83 ? 9.554 8.928 -2.504 1.00 90.88 83 PRO A O 1
ATOM 662 N N . SER A 1 84 ? 11.635 9.680 -2.971 1.00 94.31 84 SER A N 1
ATOM 663 C CA . SER A 1 84 ? 11.387 9.763 -4.409 1.00 94.31 84 SER A CA 1
ATOM 664 C C . SER A 1 84 ? 11.021 8.383 -4.960 1.00 94.31 84 SER A C 1
ATOM 666 O O . SER A 1 84 ? 11.363 7.359 -4.373 1.00 94.31 84 SER A O 1
ATOM 668 N N . PHE A 1 85 ? 10.313 8.327 -6.093 1.00 94.31 85 PHE A N 1
ATOM 669 C CA . PHE A 1 85 ? 9.864 7.046 -6.650 1.00 94.31 85 PHE A CA 1
ATOM 670 C C . PHE A 1 85 ? 11.008 6.027 -6.772 1.00 94.31 85 PHE A C 1
ATOM 672 O O . PHE A 1 85 ? 10.845 4.891 -6.346 1.00 94.31 85 PHE A O 1
ATOM 679 N N . ALA A 1 86 ? 12.174 6.449 -7.267 1.00 94.31 86 ALA A N 1
ATOM 680 C CA . ALA A 1 86 ? 13.333 5.577 -7.437 1.00 94.31 86 ALA A CA 1
ATOM 681 C C . ALA A 1 86 ? 13.860 4.998 -6.115 1.00 94.31 86 ALA A C 1
ATOM 683 O O . ALA A 1 86 ? 14.335 3.871 -6.105 1.00 94.31 86 ALA A O 1
ATOM 684 N N . GLU A 1 87 ? 13.762 5.728 -5.006 1.00 94.44 87 GLU A N 1
ATOM 685 C CA . GLU A 1 87 ? 14.340 5.341 -3.710 1.00 94.44 87 GLU A CA 1
ATOM 686 C C . GLU A 1 87 ? 13.407 4.464 -2.867 1.00 94.44 87 GLU A C 1
ATOM 688 O O . GLU A 1 87 ? 13.823 3.907 -1.854 1.00 94.44 87 GLU A O 1
ATOM 693 N N . ARG A 1 88 ? 12.140 4.313 -3.268 1.00 95.44 88 ARG A N 1
ATOM 694 C CA . ARG A 1 88 ? 11.178 3.490 -2.527 1.00 95.44 88 ARG A CA 1
ATOM 695 C C . ARG A 1 88 ? 11.613 2.034 -2.527 1.00 95.44 88 ARG A C 1
ATOM 697 O O . ARG A 1 88 ? 11.910 1.470 -3.583 1.00 95.44 88 ARG A O 1
ATOM 704 N N . LYS A 1 89 ? 11.515 1.386 -1.364 1.00 95.31 89 LYS A N 1
ATOM 705 C CA . LYS A 1 89 ? 11.842 -0.036 -1.204 1.00 95.31 89 LYS A CA 1
ATOM 706 C C . LYS A 1 89 ? 11.127 -0.923 -2.228 1.00 95.31 89 LYS A C 1
ATOM 708 O O . LYS A 1 89 ? 11.774 -1.730 -2.878 1.00 95.31 89 LYS A O 1
ATOM 713 N N . ILE A 1 90 ? 9.833 -0.702 -2.473 1.00 96.19 90 ILE A N 1
ATOM 714 C CA . ILE A 1 90 ? 9.066 -1.470 -3.471 1.00 96.19 90 ILE A CA 1
ATOM 715 C C . ILE A 1 90 ? 9.603 -1.337 -4.906 1.00 96.19 90 ILE A C 1
ATOM 717 O O . ILE A 1 90 ? 9.440 -2.258 -5.705 1.00 96.19 90 ILE A O 1
ATOM 721 N N . VAL A 1 91 ? 10.234 -0.208 -5.249 1.00 96.38 91 VAL A N 1
ATOM 722 C CA . VAL A 1 91 ? 10.870 0.006 -6.556 1.00 96.38 91 VAL A CA 1
ATOM 723 C C . VAL A 1 91 ? 12.214 -0.704 -6.589 1.00 96.38 91 VAL A C 1
ATOM 725 O O . VAL A 1 91 ? 12.464 -1.465 -7.521 1.00 96.38 91 VAL A O 1
ATOM 728 N N . GLN A 1 92 ? 13.028 -0.534 -5.547 1.00 95.75 92 GLN A N 1
ATOM 729 C CA . GLN A 1 92 ? 14.311 -1.222 -5.399 1.00 95.75 92 GLN A CA 1
ATOM 730 C C . GLN A 1 92 ? 14.147 -2.747 -5.432 1.00 95.75 92 GLN A C 1
ATOM 732 O O . GLN A 1 92 ? 14.845 -3.419 -6.182 1.00 95.75 92 GLN A O 1
ATOM 737 N N . ASP A 1 93 ? 13.155 -3.298 -4.732 1.00 95.00 93 ASP A N 1
ATOM 738 C CA . ASP A 1 93 ? 12.856 -4.732 -4.744 1.00 95.00 93 ASP A CA 1
ATOM 739 C C . ASP A 1 93 ? 12.498 -5.222 -6.165 1.00 95.00 93 ASP A C 1
ATOM 741 O O . ASP A 1 93 ? 12.921 -6.297 -6.585 1.00 95.00 93 ASP A O 1
ATOM 745 N N . VAL A 1 94 ? 11.760 -4.428 -6.958 1.00 93.88 94 VAL A N 1
ATOM 746 C CA . VAL A 1 94 ? 11.438 -4.777 -8.356 1.00 93.88 94 VAL A CA 1
ATOM 747 C C . VAL A 1 94 ? 12.666 -4.726 -9.265 1.00 93.88 94 VAL A C 1
ATOM 749 O O . VAL A 1 94 ? 12.794 -5.576 -10.150 1.00 93.88 94 VAL A O 1
ATOM 752 N N . LEU A 1 95 ? 13.544 -3.740 -9.077 1.00 92.62 95 LEU A N 1
ATOM 753 C CA . LEU A 1 95 ? 14.786 -3.619 -9.839 1.00 92.62 95 LEU A CA 1
ATOM 754 C C . LEU A 1 95 ? 15.755 -4.761 -9.488 1.00 92.62 95 LEU A C 1
ATOM 756 O O . LEU A 1 95 ? 16.236 -5.441 -10.389 1.00 92.62 95 LEU A O 1
ATOM 760 N N . ASN A 1 96 ? 15.918 -5.074 -8.203 1.00 90.31 96 ASN A N 1
ATOM 761 C CA . ASN A 1 96 ? 16.799 -6.140 -7.718 1.00 90.31 96 ASN A CA 1
ATOM 762 C C . ASN A 1 96 ? 16.308 -7.540 -8.120 1.00 90.31 96 ASN A C 1
ATOM 764 O O . ASN A 1 96 ? 17.108 -8.396 -8.487 1.00 90.31 96 ASN A O 1
ATOM 768 N N . CYS A 1 97 ? 14.990 -7.782 -8.153 1.00 81.81 97 CYS A N 1
ATOM 769 C CA . CYS A 1 97 ? 14.441 -9.036 -8.689 1.00 81.81 97 CYS A CA 1
ATOM 770 C C . CYS A 1 97 ? 14.764 -9.261 -10.179 1.00 81.81 97 CYS A C 1
ATOM 772 O O . CYS A 1 97 ? 14.630 -10.385 -10.659 1.00 81.81 97 CYS A O 1
ATOM 774 N N . ARG A 1 98 ? 15.145 -8.219 -10.932 1.00 61.59 98 ARG A N 1
ATOM 775 C CA . ARG A 1 98 ? 15.531 -8.336 -12.350 1.00 61.59 98 ARG A CA 1
ATOM 776 C C . ARG A 1 98 ? 17.010 -8.633 -12.542 1.00 61.59 98 ARG A C 1
ATOM 778 O O . ARG A 1 98 ? 17.344 -9.254 -13.545 1.00 61.59 98 ARG A O 1
ATOM 785 N N . GLU A 1 99 ? 17.859 -8.211 -11.610 1.00 55.09 99 GLU A N 1
ATOM 786 C CA . GLU A 1 99 ? 19.307 -8.447 -11.669 1.00 55.09 99 GLU A CA 1
ATOM 787 C C . GLU A 1 99 ? 19.688 -9.895 -11.319 1.00 55.09 99 GLU A C 1
ATOM 789 O O . GLU A 1 99 ? 20.788 -10.336 -11.632 1.00 55.09 99 GLU A O 1
ATOM 794 N N . VAL A 1 100 ? 18.755 -10.690 -10.781 1.00 44.50 100 VAL A N 1
ATOM 795 C CA . VAL A 1 100 ? 18.917 -12.144 -10.632 1.00 44.50 100 VAL A CA 1
ATOM 796 C C . VAL A 1 100 ? 18.418 -12.860 -11.893 1.00 44.50 100 VAL A C 1
ATOM 798 O O . VAL A 1 100 ? 17.384 -13.530 -11.899 1.00 44.50 100 VAL A O 1
ATOM 801 N N . ARG A 1 101 ? 19.154 -12.723 -12.995 1.00 35.97 101 ARG A N 1
ATOM 802 C CA . ARG A 1 101 ? 19.126 -13.708 -14.084 1.00 35.97 101 ARG A CA 1
ATOM 803 C C . ARG A 1 101 ? 20.579 -14.032 -14.454 1.00 35.97 101 ARG A C 1
ATOM 805 O O . ARG A 1 101 ? 21.284 -13.090 -14.808 1.00 35.97 101 ARG A O 1
ATOM 812 N N . PRO A 1 102 ? 21.028 -15.294 -14.306 1.00 45.56 102 PRO A N 1
ATOM 813 C CA . PRO A 1 102 ? 22.371 -15.700 -14.714 1.00 45.56 102 PRO A CA 1
ATOM 814 C C . PRO A 1 102 ? 22.584 -15.533 -16.222 1.00 45.56 102 PRO A C 1
ATOM 816 O O . PRO A 1 102 ? 21.578 -15.582 -16.974 1.00 45.56 102 PRO A O 1
#

Foldseek 3Di:
DDPLLVVLVVVLVVQLVVCCVVCVPPDLVRLLVQLVVLCVVVVHRAALLLDRNSVVNCVVQVHSVSSCVVHDDDDCPDNVPDDDSCPRPSSVVSSVVVVPDD

Sequence (102 aa):
MDAALKLAERVIAYKNVRFIIEHQNDTLDQLSAYLAKCMDELGHAPAKCEVIGGDYIEYRFDSWVNALRSFWNGKTGTSKNPPSFAERKIVQDVLNCREVRP

Radius of gyration: 14.04 Å; chains: 1; bounding box: 35×29×37 Å

Secondary structure (DSSP, 8-state):
--HHHHHHHHHHHHHHHHHHHHHTT--HHHHHHHHHHHHHHHTSPPPGGGSTTHHHHHHHTSSHHHHHHTT--S-TTGGGSPPPGGGSHHHHHHHHHHH---